Protein AF-A0A6V7W612-F1 (afdb_monomer_lite)

Sequence (135 aa):
MQYFSIIIVINPINQIAEKKFFVPQEFGPFRIIVRGIVLFLVVLVAESIPTFGPLLDLSGGSTQTSTALIYPCICYLFLNASEQKFKLKETNKNIKIKFNENKVTFYSEYNEYATLKELILLNYKLNNFLFFLVS

Secondary structure (DSSP, 8-state):
-HHHHHHHHHHHHHHHHHHHTT--SSS-HHHHHHHHHHHHHHHHHHHH-S--HHHHHHHHHHHHHIIIIIHHHHHHHHHHHHHHHHHHHHTT-------BTTB------STTSHHHHHHHHHHHHHHHHHHHH--

pLDDT: mean 70.45, std 18.55, range [31.02, 91.38]

Radius of gyration: 23.83 Å; chains: 1; bounding box: 50×43×55 Å

Foldseek 3Di:
DVVVVVCVVCVVVLVVQCVVVVHPPDPDVVSVVSSVVVVVVVVVVVVVDVDCVVVCCVVVVVVCCCVVPVVVVVVVLVVVVVVVVVVVVVVPDPQDFDDDPPDRDGDDPDPPCVVVVVSVVVVVVVVVVVVVVVD

Structure (mmCIF, N/CA/C/O backbone):
data_AF-A0A6V7W612-F1
#
_entry.id   AF-A0A6V7W612-F1
#
loop_
_atom_site.group_PDB
_atom_site.id
_atom_site.type_symbol
_atom_site.label_atom_id
_atom_site.label_alt_id
_atom_site.label_comp_id
_atom_site.label_asym_id
_atom_site.label_entity_id
_atom_site.label_seq_id
_atom_site.pdbx_PDB_ins_code
_atom_site.Cartn_x
_atom_site.Cartn_y
_atom_site.Cartn_z
_atom_site.occupancy
_atom_site.B_iso_or_equiv
_atom_site.auth_seq_id
_atom_site.auth_comp_id
_atom_site.auth_asym_id
_atom_site.auth_atom_id
_atom_site.pdbx_PDB_model_num
ATOM 1 N N . MET A 1 1 ? 19.283 -14.742 -10.905 1.00 65.38 1 MET A N 1
ATOM 2 C CA . MET A 1 1 ? 18.483 -14.544 -9.672 1.00 65.38 1 MET A CA 1
ATOM 3 C C . MET A 1 1 ? 17.438 -13.428 -9.789 1.00 65.38 1 MET A C 1
ATOM 5 O O . MET A 1 1 ? 16.351 -13.613 -9.267 1.00 65.38 1 MET A O 1
ATOM 9 N N . GLN A 1 2 ? 17.696 -12.317 -10.498 1.00 76.06 2 GLN A N 1
ATOM 10 C CA . GLN A 1 2 ? 16.753 -11.180 -10.589 1.00 76.06 2 GLN A CA 1
ATOM 11 C C . GLN A 1 2 ? 15.393 -11.507 -11.238 1.00 76.06 2 GLN A C 1
ATOM 13 O O . GLN A 1 2 ? 14.366 -11.022 -10.771 1.00 76.06 2 GLN A O 1
ATOM 18 N N . TYR A 1 3 ? 15.353 -12.376 -12.254 1.00 81.06 3 TYR A N 1
ATOM 19 C CA . TYR A 1 3 ? 14.098 -12.740 -12.931 1.00 81.06 3 TYR A CA 1
ATOM 20 C C . TYR A 1 3 ? 13.083 -13.446 -12.019 1.00 81.06 3 TYR A C 1
ATOM 22 O O . TYR A 1 3 ? 11.879 -13.271 -12.182 1.00 81.06 3 TYR A O 1
ATOM 30 N N . PHE A 1 4 ? 13.554 -14.206 -11.026 1.00 84.38 4 PHE A N 1
ATOM 31 C CA . PHE A 1 4 ? 12.681 -14.934 -10.105 1.00 84.38 4 PHE A CA 1
ATOM 32 C C . PHE A 1 4 ? 11.898 -13.987 -9.183 1.00 84.38 4 PHE A C 1
ATOM 34 O O . PHE A 1 4 ? 10.700 -14.172 -8.977 1.00 84.38 4 PHE A O 1
ATOM 41 N N . SER A 1 5 ? 12.541 -12.918 -8.705 1.00 87.19 5 SER A N 1
ATOM 42 C CA . SER A 1 5 ? 11.892 -11.900 -7.873 1.00 87.19 5 SER A CA 1
ATOM 43 C C . SER A 1 5 ? 10.763 -11.183 -8.616 1.00 87.19 5 SER A C 1
ATOM 45 O O . SER A 1 5 ? 9.705 -10.943 -8.041 1.00 87.19 5 SER A O 1
ATOM 47 N N . ILE A 1 6 ? 10.950 -10.906 -9.911 1.00 85.69 6 ILE A N 1
ATOM 48 C CA . ILE A 1 6 ? 9.926 -10.269 -10.754 1.00 85.69 6 ILE A CA 1
ATOM 49 C C . ILE A 1 6 ? 8.690 -11.172 -10.862 1.00 85.69 6 ILE A C 1
ATOM 51 O O . ILE A 1 6 ? 7.565 -10.695 -10.722 1.00 85.69 6 ILE A O 1
ATOM 55 N N . ILE A 1 7 ? 8.886 -12.484 -11.033 1.00 86.38 7 ILE A N 1
ATOM 56 C CA . ILE A 1 7 ? 7.787 -13.459 -11.113 1.00 86.38 7 ILE A CA 1
ATOM 57 C C . ILE A 1 7 ? 6.996 -13.509 -9.796 1.00 86.38 7 ILE A C 1
ATOM 59 O O . ILE A 1 7 ? 5.764 -13.555 -9.820 1.00 86.38 7 ILE A O 1
ATOM 63 N N . ILE A 1 8 ? 7.678 -13.459 -8.647 1.00 89.69 8 ILE A N 1
ATOM 64 C CA . ILE A 1 8 ? 7.020 -13.452 -7.331 1.00 89.69 8 ILE A CA 1
ATOM 65 C C . ILE A 1 8 ? 6.179 -12.190 -7.142 1.00 89.69 8 ILE A C 1
ATOM 67 O O . ILE A 1 8 ? 5.031 -12.287 -6.714 1.00 89.69 8 ILE A O 1
ATOM 71 N N . VAL A 1 9 ? 6.724 -11.020 -7.480 1.00 87.62 9 VAL A N 1
ATOM 72 C CA . VAL A 1 9 ? 6.037 -9.732 -7.296 1.00 87.62 9 VAL A CA 1
ATOM 73 C C . VAL A 1 9 ? 4.851 -9.584 -8.252 1.00 87.62 9 VAL A C 1
ATOM 75 O O . VAL A 1 9 ? 3.813 -9.048 -7.869 1.00 87.62 9 VAL A O 1
ATOM 78 N N . ILE A 1 10 ? 4.956 -10.093 -9.483 1.00 87.31 10 ILE A N 1
ATOM 79 C CA . ILE A 1 10 ? 3.906 -9.917 -10.495 1.00 87.31 10 ILE A CA 1
ATOM 80 C C . ILE A 1 10 ? 2.754 -10.916 -10.362 1.00 87.31 10 ILE A C 1
ATOM 82 O O . ILE A 1 10 ? 1.641 -10.652 -10.815 1.00 87.31 10 ILE A O 1
ATOM 86 N N . ASN A 1 11 ? 2.980 -12.067 -9.726 1.00 88.56 11 ASN A N 1
ATOM 87 C CA . ASN A 1 11 ? 1.943 -13.074 -9.526 1.00 88.56 11 ASN A CA 1
ATOM 88 C C . ASN A 1 11 ? 0.705 -12.556 -8.757 1.00 88.56 11 ASN A C 1
ATOM 90 O O . ASN A 1 11 ? -0.400 -12.762 -9.263 1.00 88.56 11 ASN A O 1
ATOM 94 N N . PRO A 1 12 ? 0.818 -11.865 -7.602 1.00 89.06 12 PRO A N 1
ATOM 95 C CA . PRO A 1 12 ? -0.351 -11.295 -6.930 1.00 89.06 12 PRO A CA 1
ATOM 96 C C . PRO A 1 12 ? -1.046 -10.219 -7.775 1.00 89.06 12 PRO A C 1
ATOM 98 O O . PRO A 1 12 ? -2.272 -10.174 -7.797 1.00 89.06 12 PRO A O 1
ATOM 101 N N . ILE A 1 13 ? -0.297 -9.411 -8.537 1.00 87.19 13 ILE A N 1
ATOM 102 C CA . ILE A 1 13 ? -0.863 -8.404 -9.453 1.00 87.19 13 ILE A CA 1
ATOM 103 C C . ILE A 1 13 ? -1.734 -9.087 -10.515 1.00 87.19 13 ILE A C 1
ATOM 105 O O . ILE A 1 13 ? -2.884 -8.702 -10.730 1.00 87.19 13 ILE A O 1
ATOM 109 N N . ASN A 1 14 ? -1.225 -10.165 -11.112 1.00 88.75 14 ASN A N 1
ATOM 110 C CA . ASN A 1 14 ? -1.972 -10.971 -12.072 1.00 88.75 14 ASN A CA 1
ATOM 111 C C . ASN A 1 14 ? -3.209 -11.623 -11.443 1.00 88.75 14 ASN A C 1
ATOM 113 O O . ASN A 1 14 ? -4.254 -11.673 -12.079 1.00 88.75 14 ASN A O 1
ATOM 117 N N . GLN A 1 15 ? -3.138 -12.074 -10.189 1.00 87.06 15 GLN A N 1
ATOM 118 C CA . GLN A 1 15 ? -4.300 -12.628 -9.485 1.00 87.06 15 GLN A CA 1
ATOM 119 C C . GLN A 1 15 ? -5.371 -11.568 -9.189 1.00 87.06 15 GLN A C 1
ATOM 121 O O . GLN A 1 15 ? -6.561 -11.870 -9.253 1.00 87.06 15 GLN A O 1
ATOM 126 N N . ILE A 1 16 ? -4.978 -10.329 -8.881 1.00 86.44 16 ILE A N 1
ATOM 127 C CA . ILE A 1 16 ? -5.913 -9.209 -8.698 1.00 86.44 16 ILE A CA 1
ATOM 128 C C . ILE A 1 16 ? -6.587 -8.863 -10.031 1.00 86.44 16 ILE A C 1
ATOM 130 O O . ILE A 1 16 ? -7.804 -8.681 -10.069 1.00 86.44 16 ILE A O 1
ATOM 134 N N . ALA A 1 17 ? -5.824 -8.831 -11.127 1.00 86.19 17 ALA A N 1
ATOM 135 C CA . ALA A 1 17 ? -6.369 -8.636 -12.466 1.00 86.19 17 ALA A CA 1
ATOM 136 C C . ALA A 1 17 ? -7.339 -9.769 -12.854 1.00 86.19 17 ALA A C 1
ATOM 138 O O . ALA A 1 17 ? -8.469 -9.491 -13.243 1.00 86.19 17 ALA A O 1
ATOM 139 N N . GLU A 1 18 ? -6.954 -11.035 -12.663 1.00 84.94 18 GLU A N 1
ATOM 140 C CA . GLU A 1 18 ? -7.806 -12.213 -12.901 1.00 84.94 18 GLU A CA 1
ATOM 141 C C . GLU A 1 18 ? -9.125 -12.124 -12.111 1.00 84.94 18 GLU A C 1
ATOM 143 O O . GLU A 1 18 ? -10.196 -12.341 -12.673 1.00 84.94 18 GLU A O 1
ATOM 148 N N . LYS A 1 19 ? -9.080 -11.716 -10.835 1.00 84.38 19 LYS A N 1
ATOM 149 C CA . LYS A 1 19 ? -10.289 -11.502 -10.022 1.00 84.38 19 LYS A CA 1
ATOM 150 C C . LYS A 1 19 ? -11.159 -10.361 -10.547 1.00 84.38 19 LYS A C 1
ATOM 152 O O . LYS A 1 19 ? -12.377 -10.504 -10.586 1.00 84.38 19 LYS A O 1
ATOM 157 N N . LYS A 1 20 ? -10.559 -9.243 -10.968 1.00 82.88 20 LYS A N 1
ATOM 158 C CA . LYS A 1 20 ? -11.291 -8.087 -11.515 1.00 82.88 20 LYS A CA 1
ATOM 159 C C . LYS A 1 20 ? -12.001 -8.418 -12.831 1.00 82.88 20 LYS A C 1
ATOM 161 O O . LYS A 1 20 ? -13.075 -7.887 -13.090 1.00 82.88 20 LYS A O 1
ATOM 166 N N . PHE A 1 21 ? -11.424 -9.314 -13.627 1.00 79.12 21 PHE A N 1
ATOM 167 C CA . PHE A 1 21 ? -12.013 -9.822 -14.867 1.00 79.12 21 PHE A CA 1
ATOM 168 C C . PHE A 1 21 ? -12.841 -11.109 -14.671 1.00 79.12 21 PHE A C 1
ATOM 170 O O . PHE A 1 21 ? -13.201 -11.741 -15.661 1.00 79.12 21 PHE A O 1
ATOM 177 N N . PHE A 1 22 ? -13.157 -11.490 -13.422 1.00 76.81 22 PHE A N 1
ATOM 178 C CA . PHE A 1 22 ? -13.944 -12.683 -13.065 1.00 76.81 22 PHE A CA 1
ATOM 179 C C . PHE A 1 22 ? -13.454 -13.976 -13.736 1.00 76.81 22 PHE A C 1
ATOM 181 O O . PHE A 1 22 ? -14.238 -14.832 -14.143 1.00 76.81 22 PHE A O 1
ATOM 188 N N . VAL A 1 23 ? -12.136 -14.126 -13.858 1.00 75.50 23 VAL A N 1
ATOM 189 C CA . VAL A 1 23 ? -11.533 -15.296 -14.495 1.00 75.50 23 VAL A CA 1
ATOM 190 C C . VAL A 1 23 ? -11.594 -16.489 -13.546 1.00 75.50 23 VAL A C 1
ATOM 192 O O . VAL A 1 23 ? -11.101 -16.379 -12.418 1.00 75.50 23 VAL A O 1
ATOM 195 N N . PRO A 1 24 ? -12.150 -17.637 -13.971 1.00 70.19 24 PRO A N 1
ATOM 196 C CA . PRO A 1 24 ? -12.106 -18.852 -13.169 1.00 70.19 24 PRO A CA 1
ATOM 197 C C . PRO A 1 24 ? -10.648 -19.254 -12.912 1.00 70.19 24 PRO A C 1
ATOM 199 O O . PRO A 1 24 ? -9.821 -19.239 -13.821 1.00 70.19 24 PRO A O 1
ATOM 202 N N . GLN A 1 25 ? -10.322 -19.627 -11.668 1.00 65.50 25 GLN A N 1
ATOM 203 C CA . GLN A 1 25 ? -8.956 -20.008 -11.262 1.00 65.50 25 GLN A CA 1
ATOM 204 C C . GLN A 1 25 ? -8.483 -21.358 -11.830 1.00 65.50 25 GLN A C 1
ATOM 206 O O . GLN A 1 25 ? -7.406 -21.841 -11.477 1.00 65.50 25 GLN A O 1
ATOM 211 N N . GLU A 1 26 ? -9.268 -21.964 -12.713 1.00 72.81 26 GLU A N 1
ATOM 212 C CA . GLU A 1 26 ? -8.897 -23.170 -13.436 1.00 72.81 26 GLU A CA 1
ATOM 213 C C . GLU A 1 26 ? -7.825 -22.865 -14.494 1.00 72.81 26 GLU A C 1
ATOM 215 O O . GLU A 1 26 ? -7.679 -21.736 -14.975 1.00 72.81 26 GLU A O 1
ATOM 220 N N . PHE A 1 27 ? -7.031 -23.876 -14.854 1.00 62.56 27 PHE A N 1
ATOM 221 C CA . PHE A 1 27 ? -5.999 -23.752 -15.884 1.00 62.56 27 PHE A CA 1
ATOM 222 C C . PHE A 1 27 ? -6.643 -23.630 -17.273 1.00 62.56 27 PHE A C 1
ATOM 224 O O . PHE A 1 27 ? -6.726 -24.595 -18.024 1.00 62.56 27 PHE A O 1
ATOM 231 N N . GLY A 1 28 ? -7.110 -22.426 -17.607 1.00 74.44 28 GLY A N 1
ATOM 232 C CA . GLY A 1 28 ? -7.679 -22.088 -18.906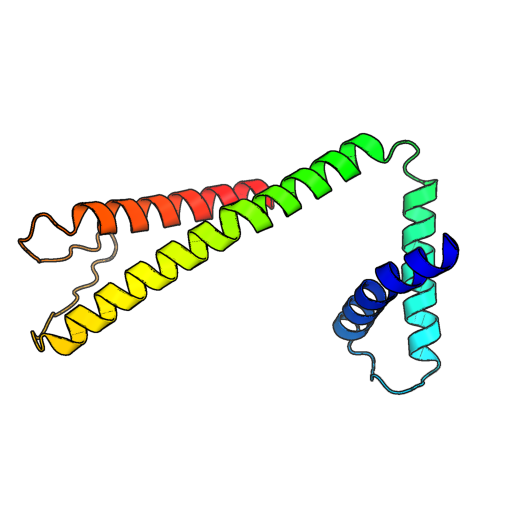 1.00 74.44 28 GLY A CA 1
ATOM 233 C C . GLY A 1 28 ? -6.763 -21.189 -19.748 1.00 74.44 28 GLY A C 1
ATOM 234 O O . GLY A 1 28 ? -5.978 -20.407 -19.198 1.00 74.44 28 GLY A O 1
ATOM 235 N N . PRO A 1 29 ? -6.899 -21.210 -21.088 1.00 77.00 29 PRO A N 1
ATOM 236 C CA . PRO A 1 29 ? -6.168 -20.310 -21.989 1.00 77.00 29 PRO A CA 1
ATOM 237 C C . PRO A 1 29 ? -6.469 -18.828 -21.710 1.00 77.00 29 PRO A C 1
ATOM 239 O O . PRO A 1 29 ? -5.624 -17.964 -21.938 1.00 77.00 29 PRO A O 1
ATOM 242 N N . PHE A 1 30 ? -7.633 -18.528 -21.124 1.00 79.81 30 PHE A N 1
ATOM 243 C CA . PHE A 1 30 ? -8.019 -17.180 -20.707 1.00 79.81 30 PHE A CA 1
ATOM 244 C C . PHE A 1 30 ? -7.037 -16.563 -19.699 1.00 79.81 30 PHE A C 1
ATOM 246 O O . PHE A 1 30 ? -6.747 -15.370 -19.753 1.00 79.81 30 PHE A O 1
ATOM 253 N N . ARG A 1 31 ? -6.447 -17.380 -18.819 1.00 82.19 31 ARG A N 1
ATOM 254 C CA . ARG A 1 31 ? -5.453 -16.926 -17.839 1.00 82.19 31 ARG A CA 1
ATOM 255 C C . ARG A 1 31 ? -4.161 -16.458 -18.506 1.00 82.19 31 ARG A C 1
ATOM 257 O O . ARG A 1 31 ? -3.566 -15.473 -18.075 1.00 82.19 31 ARG A O 1
ATOM 264 N N . ILE A 1 32 ? -3.742 -17.151 -19.566 1.00 85.00 32 ILE A N 1
ATOM 265 C CA . ILE A 1 32 ? -2.561 -16.784 -20.357 1.00 85.00 32 ILE A CA 1
ATOM 266 C C . ILE A 1 32 ? -2.817 -15.452 -21.068 1.00 85.00 32 ILE A C 1
ATOM 268 O O . ILE A 1 32 ? -1.960 -14.574 -21.031 1.00 85.00 32 ILE A O 1
ATOM 272 N N . ILE A 1 33 ? -4.015 -15.271 -21.631 1.00 86.69 33 ILE A N 1
ATOM 273 C CA . ILE A 1 33 ? -4.414 -14.032 -22.311 1.00 86.69 33 ILE A CA 1
ATOM 274 C C . ILE A 1 33 ? -4.419 -12.849 -21.336 1.00 86.69 33 ILE A C 1
ATOM 276 O O . ILE A 1 33 ? -3.786 -11.835 -21.614 1.00 86.69 33 ILE A O 1
ATOM 280 N N . VAL A 1 34 ? -5.059 -12.976 -20.168 1.00 86.88 34 VAL A N 1
ATOM 281 C CA . VAL A 1 34 ? -5.115 -11.885 -19.178 1.00 86.88 34 VAL A CA 1
ATOM 282 C C . VAL A 1 34 ? -3.723 -11.511 -18.677 1.00 86.88 34 VAL A C 1
ATOM 284 O O . VAL A 1 34 ? -3.386 -10.331 -18.639 1.00 86.88 34 VAL A O 1
ATOM 287 N N . ARG A 1 35 ? -2.877 -12.495 -18.361 1.00 88.38 35 ARG A N 1
ATOM 288 C CA . ARG A 1 35 ? -1.487 -12.239 -17.950 1.00 88.38 35 ARG A CA 1
ATOM 289 C C . ARG A 1 35 ? -0.666 -11.591 -19.061 1.00 88.38 35 ARG A C 1
ATOM 291 O O . ARG A 1 35 ? 0.120 -10.690 -18.781 1.00 88.38 35 ARG A O 1
ATOM 298 N N . GLY A 1 36 ? -0.869 -12.022 -20.305 1.00 91.38 36 GLY A N 1
ATOM 299 C CA . GLY A 1 36 ? -0.250 -11.421 -21.482 1.00 91.38 36 GLY A CA 1
ATOM 300 C C . GLY A 1 36 ? -0.648 -9.957 -21.656 1.00 91.38 36 GLY A C 1
ATOM 301 O O . GLY A 1 36 ? 0.224 -9.115 -21.830 1.00 91.38 36 GLY A O 1
ATOM 302 N N . ILE A 1 37 ? -1.936 -9.633 -21.521 1.00 90.38 37 ILE A N 1
ATOM 303 C CA . ILE A 1 37 ? -2.444 -8.256 -21.610 1.00 90.38 37 ILE A CA 1
ATOM 304 C C . ILE A 1 37 ? -1.884 -7.387 -20.479 1.00 90.38 37 ILE A C 1
ATOM 306 O O . ILE A 1 37 ? -1.442 -6.271 -20.736 1.00 90.38 37 ILE A O 1
ATOM 310 N N . VAL A 1 38 ? -1.862 -7.885 -19.238 1.00 89.69 38 VAL A N 1
ATOM 311 C CA . VAL A 1 38 ? -1.306 -7.141 -18.094 1.00 89.69 38 VAL A CA 1
ATOM 312 C C . VAL A 1 38 ? 0.175 -6.837 -18.317 1.00 89.69 38 VAL A C 1
ATOM 314 O O . VAL A 1 38 ? 0.592 -5.694 -18.151 1.00 89.69 38 VAL A O 1
ATOM 317 N N . LEU A 1 39 ? 0.963 -7.825 -18.747 1.00 90.31 39 LEU A N 1
ATOM 318 C CA . LEU A 1 39 ? 2.376 -7.621 -19.071 1.00 90.31 39 LEU A CA 1
ATOM 319 C C . LEU A 1 39 ? 2.563 -6.649 -20.235 1.00 90.31 39 LEU A C 1
ATOM 321 O O . LEU A 1 39 ? 3.418 -5.772 -20.159 1.00 90.31 39 LEU A O 1
ATOM 325 N N . PHE A 1 40 ? 1.749 -6.769 -21.282 1.00 90.81 40 PHE A N 1
ATOM 326 C CA . PHE A 1 40 ? 1.793 -5.873 -22.431 1.00 90.81 40 PHE A CA 1
ATOM 327 C C . PHE A 1 40 ? 1.528 -4.419 -22.025 1.00 90.81 40 PHE A C 1
ATOM 329 O O . PHE A 1 40 ? 2.290 -3.533 -22.392 1.00 90.81 40 PHE A O 1
ATOM 336 N N . LEU A 1 41 ? 0.514 -4.174 -21.191 1.00 88.62 41 LEU A N 1
ATOM 337 C CA . LEU A 1 41 ? 0.228 -2.842 -20.654 1.00 88.62 41 LEU A CA 1
ATOM 338 C C . LEU A 1 41 ? 1.378 -2.302 -19.798 1.00 88.62 41 LEU A C 1
ATOM 340 O O . LEU A 1 41 ? 1.732 -1.135 -19.927 1.00 88.62 41 LEU A O 1
ATOM 344 N N . VAL A 1 42 ? 1.983 -3.139 -18.951 1.00 87.19 42 VAL A N 1
ATOM 345 C CA . VAL A 1 42 ? 3.144 -2.742 -18.138 1.00 87.19 42 VAL A CA 1
ATOM 346 C C . VAL A 1 42 ? 4.320 -2.337 -19.025 1.00 87.19 42 VAL A C 1
ATOM 348 O O . VAL A 1 42 ? 4.954 -1.322 -18.753 1.00 87.19 42 VAL A O 1
ATOM 351 N N . VAL A 1 43 ? 4.590 -3.087 -20.097 1.00 89.62 43 VAL A N 1
ATOM 352 C CA . VAL A 1 43 ? 5.655 -2.765 -21.057 1.00 89.62 43 VAL A CA 1
ATOM 353 C C . VAL A 1 43 ? 5.344 -1.478 -21.820 1.00 89.62 43 VAL A C 1
ATOM 355 O O . VAL A 1 43 ? 6.222 -0.633 -21.937 1.00 89.62 43 VAL A O 1
ATOM 358 N N . LEU A 1 44 ? 4.099 -1.272 -22.263 1.00 89.31 44 LEU A N 1
ATOM 359 C CA . LEU A 1 44 ? 3.698 -0.024 -22.922 1.00 89.31 44 LEU A CA 1
ATOM 360 C C . LEU A 1 44 ? 3.886 1.189 -22.015 1.00 89.31 44 LEU A C 1
ATOM 362 O O . LEU A 1 44 ? 4.382 2.223 -22.458 1.00 89.31 44 LEU A O 1
ATOM 366 N N . VAL A 1 45 ? 3.507 1.070 -20.741 1.00 86.62 45 VAL A N 1
ATOM 367 C CA . VAL A 1 45 ? 3.741 2.126 -19.754 1.00 86.62 45 VAL A CA 1
ATOM 368 C C . VAL A 1 45 ? 5.242 2.352 -19.595 1.00 86.62 45 VAL A C 1
ATOM 370 O O . VAL A 1 45 ? 5.673 3.499 -19.698 1.00 86.62 45 VAL A O 1
ATOM 373 N N . ALA A 1 46 ? 6.022 1.275 -19.425 1.00 85.94 46 ALA A N 1
ATOM 374 C CA . ALA A 1 46 ? 7.482 1.297 -19.298 1.00 85.94 46 ALA A CA 1
ATOM 375 C C . ALA A 1 46 ? 8.189 1.996 -20.470 1.00 85.94 46 ALA A C 1
ATOM 377 O O . ALA A 1 46 ? 9.162 2.711 -20.258 1.00 85.94 46 ALA A O 1
ATOM 378 N N . GLU A 1 47 ? 7.695 1.806 -21.691 1.00 87.50 47 GLU A N 1
ATOM 379 C CA . GLU A 1 47 ? 8.242 2.430 -22.896 1.00 87.50 47 GLU A CA 1
ATOM 380 C C . GLU A 1 47 ? 7.776 3.886 -23.064 1.00 87.50 47 GLU A C 1
ATOM 382 O O . GLU A 1 47 ? 8.542 4.736 -23.511 1.00 87.50 47 GLU A O 1
ATOM 387 N N . SER A 1 48 ? 6.541 4.200 -22.659 1.00 86.25 48 SER A N 1
ATOM 388 C CA . SER A 1 48 ? 5.946 5.534 -22.834 1.00 86.25 48 SER A CA 1
ATOM 389 C C . SER A 1 48 ? 6.488 6.585 -21.862 1.00 86.25 48 SER A C 1
ATOM 391 O O . SER A 1 48 ? 6.469 7.776 -22.175 1.00 86.25 48 SER A O 1
ATOM 393 N N . ILE A 1 49 ? 6.935 6.181 -20.668 1.00 83.19 49 ILE A N 1
ATOM 394 C CA . ILE A 1 49 ? 7.386 7.103 -19.618 1.00 83.19 49 ILE A CA 1
ATOM 395 C C . ILE A 1 49 ? 8.897 6.916 -19.407 1.00 83.19 49 ILE A C 1
ATOM 397 O O . ILE A 1 49 ? 9.314 5.991 -18.719 1.00 83.19 49 ILE A O 1
ATOM 401 N N . PRO A 1 50 ? 9.749 7.803 -19.950 1.00 72.19 50 PRO A N 1
ATOM 402 C CA . PRO A 1 50 ? 11.203 7.639 -19.885 1.00 72.19 50 PRO A CA 1
ATOM 403 C C . PRO A 1 50 ? 11.790 7.827 -18.473 1.00 72.19 50 PRO A C 1
ATOM 405 O O . PRO A 1 50 ? 12.922 7.415 -18.223 1.00 72.19 50 PRO A O 1
ATOM 408 N N . THR A 1 51 ? 11.053 8.435 -17.534 1.00 78.75 51 THR A N 1
ATOM 409 C CA . THR A 1 51 ? 11.516 8.703 -16.161 1.00 78.75 51 THR A CA 1
ATOM 410 C C . THR A 1 51 ? 10.475 8.317 -15.105 1.00 78.75 51 THR A C 1
ATOM 412 O O . THR A 1 51 ? 9.613 9.100 -14.716 1.00 78.75 51 THR A O 1
ATOM 415 N N . PHE A 1 52 ? 10.594 7.099 -14.571 1.00 76.75 52 PHE A N 1
ATOM 416 C CA . PHE A 1 52 ? 9.701 6.587 -13.520 1.00 76.75 52 PHE A CA 1
ATOM 417 C C . PHE A 1 52 ? 10.001 7.077 -12.106 1.00 76.75 52 PHE A C 1
ATOM 419 O O . PHE A 1 52 ? 9.152 6.907 -11.236 1.00 76.75 52 PHE A O 1
ATOM 426 N N . GLY A 1 53 ? 11.176 7.668 -11.866 1.00 81.56 53 GLY A N 1
ATOM 427 C CA . GLY A 1 53 ? 11.646 8.021 -10.519 1.00 81.56 53 GLY A CA 1
ATOM 428 C C . GLY A 1 53 ? 10.621 8.828 -9.714 1.00 81.56 53 GLY A C 1
ATOM 429 O O . GLY A 1 53 ? 10.097 8.308 -8.734 1.00 81.56 53 GLY A O 1
ATOM 430 N N . PRO A 1 54 ? 10.218 10.030 -10.168 1.00 83.81 54 PRO A N 1
ATOM 431 C CA . PRO A 1 54 ? 9.295 10.872 -9.404 1.00 83.81 54 PRO A CA 1
ATOM 432 C C . PRO A 1 54 ? 7.914 10.241 -9.161 1.00 83.81 54 PRO A C 1
ATOM 434 O O . PRO A 1 54 ? 7.316 10.444 -8.108 1.00 83.81 54 PRO A O 1
ATOM 437 N N . LEU A 1 55 ? 7.398 9.459 -10.117 1.00 81.94 55 LEU A N 1
ATOM 438 C CA . LEU A 1 55 ? 6.099 8.784 -9.993 1.00 81.94 55 LEU A CA 1
ATOM 439 C C . LEU A 1 55 ? 6.161 7.604 -9.016 1.00 81.94 55 LEU A C 1
ATOM 441 O O . LEU A 1 55 ? 5.235 7.387 -8.228 1.00 81.94 55 LEU A O 1
ATOM 445 N N . LEU A 1 56 ? 7.250 6.837 -9.059 1.00 85.25 56 LEU A N 1
ATOM 446 C CA . LEU A 1 56 ? 7.476 5.716 -8.157 1.00 85.25 56 LEU A CA 1
ATOM 447 C C . LEU A 1 56 ? 7.740 6.203 -6.729 1.00 85.25 56 LEU A C 1
ATOM 449 O O . LEU A 1 56 ? 7.196 5.633 -5.789 1.00 85.25 56 LEU A O 1
ATOM 453 N N . ASP A 1 57 ? 8.488 7.293 -6.573 1.00 87.44 57 ASP A N 1
ATOM 454 C CA . ASP A 1 57 ? 8.767 7.898 -5.270 1.00 87.44 57 ASP A CA 1
ATOM 455 C C . ASP A 1 57 ? 7.496 8.481 -4.642 1.00 87.44 57 ASP A C 1
ATOM 457 O O . ASP A 1 57 ? 7.240 8.292 -3.452 1.00 87.44 57 ASP A O 1
ATOM 461 N N . LEU A 1 58 ? 6.644 9.126 -5.447 1.00 87.81 58 LEU A N 1
ATOM 462 C CA . LEU A 1 58 ? 5.368 9.659 -4.977 1.00 87.81 58 LEU A CA 1
ATOM 463 C C . LEU A 1 58 ? 4.388 8.546 -4.583 1.00 87.81 58 LEU A C 1
ATOM 465 O O . LEU A 1 58 ? 3.784 8.608 -3.513 1.00 87.81 58 LEU A O 1
ATOM 469 N N . SER A 1 59 ? 4.221 7.528 -5.432 1.00 85.88 59 SER A N 1
ATOM 470 C CA . SER A 1 59 ? 3.295 6.414 -5.174 1.00 85.88 59 SER A CA 1
ATOM 471 C C . SER A 1 59 ? 3.777 5.497 -4.047 1.00 85.88 59 SER A C 1
ATOM 473 O O . SER A 1 59 ? 2.984 5.087 -3.196 1.00 85.88 59 SER A O 1
ATOM 475 N N . GLY A 1 60 ? 5.080 5.218 -3.998 1.00 84.69 60 GLY A N 1
ATOM 476 C CA . GLY A 1 60 ? 5.723 4.470 -2.925 1.00 84.69 60 GLY A CA 1
ATOM 477 C C . GLY A 1 60 ? 5.626 5.213 -1.598 1.00 84.69 60 GLY A C 1
ATOM 478 O O . GLY A 1 60 ? 5.132 4.651 -0.622 1.00 84.69 60 GLY A O 1
ATOM 479 N N . GLY A 1 61 ? 5.995 6.496 -1.572 1.00 86.75 61 GLY A N 1
ATOM 480 C CA . GLY A 1 61 ? 5.929 7.332 -0.375 1.00 86.75 61 GLY A CA 1
ATOM 481 C C . GLY A 1 61 ? 4.507 7.505 0.165 1.00 86.75 61 GLY A C 1
ATOM 482 O O . GLY A 1 61 ? 4.288 7.369 1.372 1.00 86.75 61 GLY A O 1
ATOM 483 N N . SER A 1 62 ? 3.517 7.739 -0.702 1.00 87.50 62 SER A N 1
ATOM 484 C CA . SER A 1 62 ? 2.118 7.914 -0.284 1.00 87.50 62 SER A CA 1
ATOM 485 C C . SER A 1 62 ? 1.496 6.614 0.232 1.00 87.50 62 SER A C 1
ATOM 487 O O . SER A 1 62 ? 0.852 6.616 1.286 1.00 87.50 62 SER A O 1
ATOM 489 N N . THR A 1 63 ? 1.745 5.487 -0.441 1.00 87.38 63 THR A N 1
ATOM 490 C CA . THR A 1 63 ? 1.236 4.169 -0.026 1.00 87.38 63 THR A CA 1
ATOM 491 C C . THR A 1 63 ? 1.903 3.705 1.264 1.00 87.38 63 THR A C 1
ATOM 493 O O . THR A 1 63 ? 1.231 3.194 2.166 1.00 87.38 63 THR A O 1
ATOM 496 N N . GLN A 1 64 ? 3.213 3.924 1.394 1.00 89.94 64 GLN A N 1
ATOM 497 C CA . GLN A 1 64 ? 3.969 3.571 2.591 1.00 89.94 64 GLN A CA 1
ATOM 498 C C . GLN A 1 64 ? 3.525 4.408 3.790 1.00 89.94 64 GLN A C 1
ATOM 500 O O . GLN A 1 64 ? 3.259 3.848 4.849 1.00 89.94 64 GLN A O 1
ATOM 505 N N . THR A 1 65 ? 3.353 5.721 3.621 1.00 88.25 65 THR A N 1
ATOM 506 C CA . THR A 1 65 ? 2.848 6.605 4.684 1.00 88.25 65 THR A CA 1
ATOM 507 C C . THR A 1 65 ? 1.418 6.232 5.080 1.00 88.25 65 THR A C 1
ATOM 509 O O . THR A 1 65 ? 1.100 6.137 6.265 1.00 88.25 65 THR A O 1
ATOM 512 N N . SER A 1 66 ? 0.555 5.938 4.105 1.00 85.12 66 SER A N 1
ATOM 513 C CA . SER A 1 66 ? -0.826 5.522 4.376 1.00 85.12 66 SER A CA 1
ATOM 514 C C . SER A 1 66 ? -0.892 4.199 5.139 1.00 85.12 66 SER A C 1
ATOM 516 O O . SER A 1 66 ? -1.633 4.066 6.111 1.00 85.12 66 SER A O 1
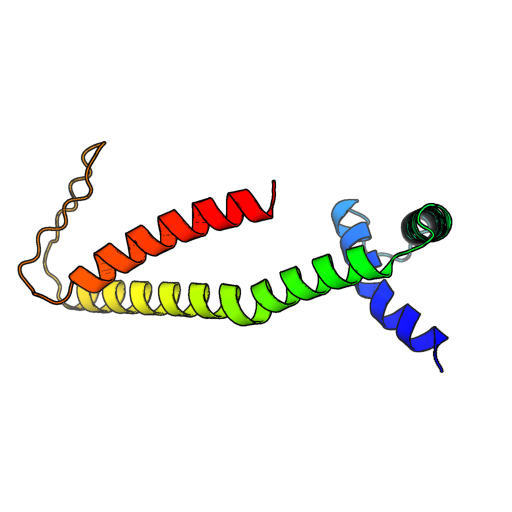ATOM 518 N N . THR A 1 67 ? -0.071 3.225 4.757 1.00 87.88 67 THR A N 1
ATOM 519 C CA . THR A 1 67 ? -0.050 1.911 5.412 1.00 87.88 67 THR A CA 1
ATOM 520 C C . THR A 1 67 ? 0.595 1.977 6.797 1.00 87.88 67 THR A C 1
ATOM 522 O O . THR A 1 67 ? 0.092 1.370 7.738 1.00 87.88 67 THR A O 1
ATOM 525 N N . ALA A 1 68 ? 1.692 2.723 6.944 1.00 89.62 68 ALA A N 1
ATOM 526 C CA . ALA A 1 68 ? 2.472 2.765 8.178 1.00 89.62 68 ALA A CA 1
ATOM 527 C C . ALA A 1 68 ? 1.909 3.721 9.237 1.00 89.62 68 ALA A C 1
ATOM 529 O O . ALA A 1 68 ? 2.145 3.501 10.421 1.00 89.62 68 ALA A O 1
ATOM 530 N N . LEU A 1 69 ? 1.188 4.776 8.838 1.00 85.62 69 LEU A N 1
ATOM 531 C CA . LEU A 1 69 ? 0.666 5.788 9.763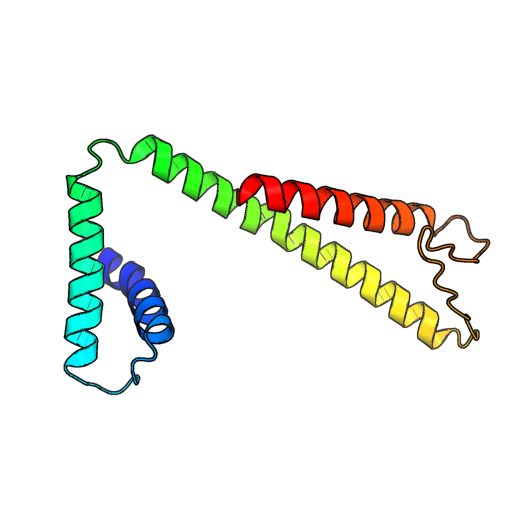 1.00 85.62 69 LEU A CA 1
ATOM 532 C C . LEU A 1 69 ? -0.859 5.855 9.752 1.00 85.62 69 LEU A C 1
ATOM 534 O O . LEU A 1 69 ? -1.483 5.782 10.806 1.00 85.62 69 LEU A O 1
ATOM 538 N N . ILE A 1 70 ? -1.483 5.968 8.579 1.00 84.25 70 ILE A N 1
ATOM 539 C CA . ILE A 1 70 ? -2.935 6.196 8.501 1.00 84.25 70 ILE A CA 1
ATOM 540 C C . ILE A 1 70 ? -3.702 4.952 8.963 1.00 84.25 70 ILE A C 1
ATOM 542 O O . ILE A 1 70 ? -4.604 5.061 9.794 1.00 84.25 70 ILE A O 1
ATOM 546 N N . TYR A 1 71 ? -3.317 3.766 8.488 1.00 81.00 71 TYR A N 1
ATOM 547 C CA . TYR A 1 71 ? -3.974 2.513 8.858 1.00 81.00 71 TYR A CA 1
ATOM 548 C C . TYR A 1 71 ? -3.933 2.210 10.371 1.00 81.00 71 TYR A C 1
ATOM 550 O O . TYR A 1 71 ? -5.006 2.012 10.949 1.00 81.00 71 TYR A O 1
ATOM 558 N N . PRO A 1 72 ? -2.773 2.224 11.065 1.00 85.19 72 PRO A N 1
ATOM 559 C CA . PRO A 1 72 ? -2.750 1.982 12.508 1.00 85.19 72 PRO A CA 1
ATOM 560 C C . PRO A 1 72 ? -3.497 3.058 13.304 1.00 85.19 72 PRO A C 1
ATOM 562 O O . PRO A 1 72 ? -4.165 2.719 14.280 1.00 85.19 72 PRO A O 1
ATOM 565 N N . CYS A 1 73 ? -3.465 4.324 12.871 1.00 84.44 73 CYS A N 1
ATOM 566 C CA . CYS A 1 73 ? -4.254 5.385 13.497 1.00 84.44 73 CYS A CA 1
ATOM 567 C C . CYS A 1 73 ? -5.757 5.097 13.412 1.00 84.44 73 CYS A C 1
ATOM 569 O O . CYS A 1 73 ? -6.448 5.146 14.428 1.00 84.44 73 CYS A O 1
ATOM 571 N N . ILE A 1 74 ? -6.271 4.734 12.233 1.00 79.94 74 ILE A N 1
ATOM 572 C CA . ILE A 1 74 ? -7.693 4.399 12.058 1.00 79.94 74 ILE A CA 1
ATOM 573 C C . ILE A 1 74 ? -8.074 3.188 12.918 1.00 79.94 74 ILE A C 1
ATOM 575 O O . ILE A 1 74 ? -9.101 3.220 13.599 1.00 79.94 74 ILE A O 1
ATOM 579 N N . CYS A 1 75 ? -7.237 2.147 12.944 1.00 86.75 75 CYS A N 1
ATOM 580 C CA . CYS A 1 75 ? -7.458 0.971 13.783 1.00 86.75 75 CYS A CA 1
ATOM 581 C C . CYS A 1 75 ? -7.504 1.328 15.277 1.00 86.75 75 CYS A C 1
ATOM 583 O O . CYS A 1 75 ? -8.406 0.876 15.981 1.00 86.75 75 CYS A O 1
ATOM 585 N N . TYR A 1 76 ? -6.596 2.182 15.760 1.00 85.31 76 TYR A N 1
ATOM 586 C CA . TYR A 1 76 ? -6.588 2.645 17.151 1.00 85.31 76 TYR A CA 1
ATOM 587 C C . TYR A 1 76 ? -7.871 3.406 17.514 1.00 85.31 76 TYR A C 1
ATOM 589 O O . TYR A 1 76 ? -8.490 3.134 18.545 1.00 85.31 76 TYR A O 1
ATOM 597 N N . LEU A 1 77 ? -8.327 4.307 16.638 1.00 80.25 77 LEU A N 1
ATOM 598 C CA . LEU A 1 77 ? -9.577 5.040 16.850 1.00 80.25 77 LEU A CA 1
ATOM 599 C C . LEU A 1 77 ? -10.794 4.117 16.870 1.00 80.25 77 LEU A C 1
ATOM 601 O O . LEU A 1 77 ? -11.673 4.268 17.721 1.00 80.25 77 LEU A O 1
ATOM 605 N N . PHE A 1 78 ? -10.838 3.148 15.956 1.00 82.56 78 PHE A N 1
ATOM 606 C CA . PHE A 1 78 ? -11.921 2.175 15.887 1.00 82.56 78 PHE A CA 1
ATOM 607 C C . PHE A 1 78 ? -11.987 1.301 17.146 1.00 82.56 78 PHE A C 1
ATOM 609 O O . PHE A 1 78 ? -13.078 1.059 17.671 1.00 82.56 78 PHE A O 1
ATOM 616 N N . LEU A 1 79 ? -10.833 0.870 17.662 1.00 84.75 79 LEU A N 1
ATOM 617 C CA . LEU A 1 79 ? -10.744 0.086 18.893 1.00 84.75 79 LEU A CA 1
ATOM 618 C C . LEU A 1 79 ? -11.187 0.899 20.115 1.00 84.75 79 LEU A C 1
ATOM 620 O O . LEU A 1 79 ? -12.042 0.431 20.863 1.00 84.75 79 LEU A O 1
ATOM 624 N N . ASN A 1 80 ? -10.705 2.135 20.270 1.00 80.50 80 ASN A N 1
ATOM 625 C CA . ASN A 1 80 ? -11.089 3.001 21.390 1.00 80.50 80 ASN A CA 1
ATOM 626 C C . ASN A 1 80 ? -12.598 3.324 21.378 1.00 80.50 80 ASN A C 1
ATOM 628 O O . ASN A 1 80 ? -13.285 3.222 22.394 1.00 80.50 80 ASN A O 1
ATOM 632 N N . ALA A 1 81 ? -13.161 3.637 20.207 1.00 75.25 81 ALA A N 1
ATOM 633 C CA . ALA A 1 81 ? -14.602 3.852 20.071 1.00 75.25 81 ALA A CA 1
ATOM 634 C C . ALA A 1 81 ? -15.416 2.584 20.394 1.00 75.25 81 ALA A C 1
ATOM 636 O O . ALA A 1 81 ? -16.506 2.671 20.964 1.00 75.25 81 ALA A O 1
ATOM 637 N N . SER A 1 82 ? -14.900 1.404 20.037 1.00 73.75 82 SER A N 1
ATOM 638 C CA . SER A 1 82 ? -15.543 0.119 20.336 1.00 73.75 82 SER A CA 1
ATOM 639 C C . SER A 1 82 ? -15.501 -0.210 21.830 1.00 73.75 82 SER A C 1
ATOM 641 O O . SER A 1 82 ? -16.507 -0.659 22.378 1.00 73.75 82 SER A O 1
ATOM 643 N N . GLU A 1 83 ? -14.390 0.081 22.509 1.00 80.44 83 GLU A N 1
ATOM 644 C CA . GLU A 1 83 ? -14.247 -0.096 23.958 1.00 80.44 83 GLU A CA 1
ATOM 645 C C . GLU A 1 83 ? -15.243 0.780 24.730 1.00 80.44 83 GLU A C 1
ATOM 647 O O . GLU A 1 83 ? -15.926 0.313 25.643 1.00 80.44 83 GLU A O 1
ATOM 652 N N . GLN A 1 84 ? -15.405 2.039 24.321 1.00 74.75 84 GLN 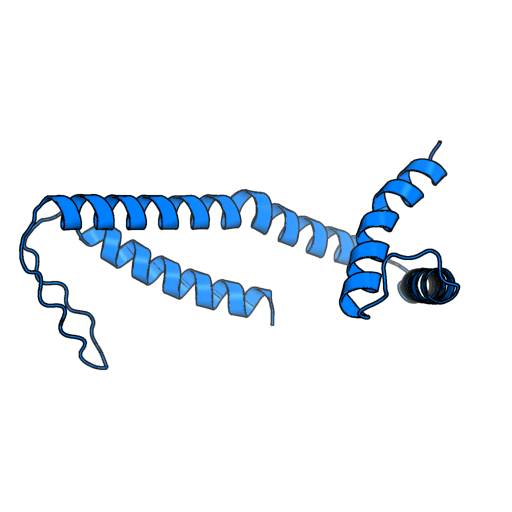A N 1
ATOM 653 C CA . GLN A 1 84 ? -16.351 2.956 24.959 1.00 74.75 84 GLN A CA 1
ATOM 654 C 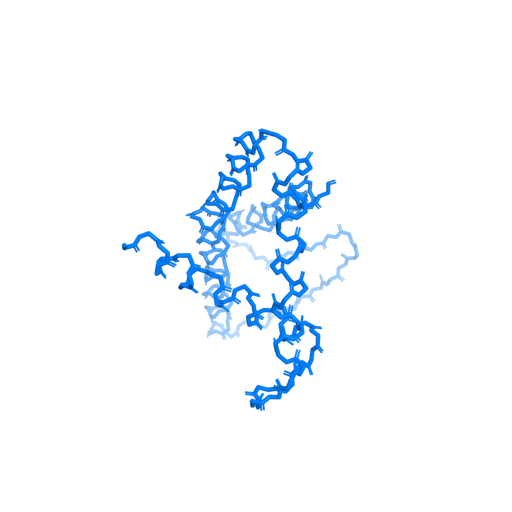C . GLN A 1 84 ? -17.803 2.512 24.754 1.00 74.75 84 GLN A C 1
ATOM 656 O O . GLN A 1 84 ? -18.598 2.535 25.694 1.00 74.75 84 GLN A O 1
ATOM 661 N N . LYS A 1 85 ? -18.150 2.019 23.556 1.00 70.31 85 LYS A N 1
ATOM 662 C CA . LYS A 1 85 ? -19.462 1.399 23.301 1.00 70.31 85 LYS A CA 1
ATOM 663 C C . LYS A 1 85 ? -19.707 0.178 24.190 1.00 70.31 85 LYS A C 1
ATOM 665 O O . LYS A 1 85 ? -20.838 -0.020 24.631 1.00 70.31 85 LYS A O 1
ATOM 670 N N . PHE A 1 86 ? -18.677 -0.625 24.456 1.00 74.25 86 PHE A N 1
ATOM 671 C CA . PHE A 1 86 ? -18.784 -1.795 25.327 1.00 74.25 86 PHE A CA 1
ATOM 672 C C . PHE A 1 86 ? -19.045 -1.390 26.787 1.00 74.25 86 PHE A C 1
ATOM 674 O O . PHE A 1 86 ? -20.025 -1.849 27.373 1.00 74.25 86 PHE A O 1
ATOM 681 N N . LYS A 1 87 ? -18.270 -0.438 27.328 1.00 70.69 87 LYS A N 1
ATOM 682 C CA . LYS A 1 87 ? -18.451 0.107 28.691 1.00 70.69 87 LYS A CA 1
ATOM 683 C C . LYS A 1 87 ? -19.840 0.728 28.900 1.00 70.69 87 LYS A C 1
ATOM 685 O O . LYS A 1 87 ? -20.488 0.510 29.925 1.00 70.69 87 LYS A O 1
ATOM 690 N N . LEU A 1 88 ? -20.344 1.458 27.901 1.00 64.44 88 LEU A N 1
ATOM 691 C CA . LEU A 1 88 ? -21.699 2.025 27.915 1.00 64.44 88 LEU A CA 1
ATOM 692 C C . LEU A 1 88 ? -22.796 0.947 27.930 1.00 64.44 88 LEU A C 1
ATOM 694 O O . LEU A 1 88 ? -23.819 1.129 28.589 1.00 64.44 88 LEU A O 1
ATOM 698 N N . LYS A 1 89 ? -22.588 -0.176 27.230 1.00 66.19 89 LYS A N 1
ATOM 699 C CA . LYS A 1 89 ? -23.536 -1.300 27.188 1.00 66.19 89 LYS A CA 1
ATOM 700 C C . LYS A 1 89 ? -23.601 -2.051 28.522 1.00 66.19 89 LYS A C 1
ATOM 702 O O . LYS A 1 89 ? -24.683 -2.458 28.932 1.00 66.19 89 LYS A O 1
ATOM 707 N N . GLU A 1 90 ? -22.468 -2.196 29.204 1.00 64.69 90 GLU A N 1
ATOM 708 C CA . GLU A 1 90 ? -22.367 -2.861 30.510 1.00 64.69 90 GLU A CA 1
ATOM 709 C C . GLU A 1 90 ? -23.001 -2.028 31.643 1.00 64.69 90 GLU A C 1
ATOM 711 O O . GLU A 1 90 ? -23.570 -2.576 32.583 1.00 64.69 90 GLU A O 1
ATOM 716 N N . THR A 1 91 ? -23.022 -0.696 31.504 1.00 54.22 91 THR A N 1
ATOM 717 C CA . THR A 1 91 ? -23.545 0.235 32.527 1.00 54.22 91 THR A CA 1
ATOM 718 C C . THR A 1 91 ? -25.083 0.388 32.515 1.00 54.22 91 THR A C 1
ATOM 720 O O . THR A 1 91 ? -25.629 1.153 33.304 1.00 54.22 91 THR A O 1
ATOM 723 N N . ASN A 1 92 ? -25.815 -0.323 31.643 1.00 44.75 92 ASN A N 1
ATOM 724 C CA . ASN A 1 92 ? -27.290 -0.441 31.626 1.00 44.75 92 ASN A CA 1
ATOM 725 C C . ASN A 1 92 ? -28.095 0.860 31.904 1.00 44.75 92 ASN A C 1
ATOM 727 O O . ASN A 1 92 ? -29.168 0.839 32.510 1.00 44.75 92 ASN A O 1
ATOM 731 N N . LYS A 1 93 ? -27.606 2.022 31.447 1.00 46.84 93 LYS A N 1
ATOM 732 C CA . LYS A 1 93 ? -28.377 3.274 31.436 1.00 46.84 93 LYS A CA 1
ATOM 733 C C . LYS A 1 93 ? -29.019 3.433 30.061 1.00 46.84 93 LYS A C 1
ATOM 735 O O . LYS A 1 93 ? -28.339 3.434 29.040 1.00 46.84 93 LYS A O 1
ATOM 740 N N . ASN A 1 94 ? -30.344 3.566 30.046 1.00 41.28 94 ASN A N 1
ATOM 741 C CA . ASN A 1 94 ? -31.162 3.833 28.862 1.00 41.28 94 ASN A CA 1
ATOM 742 C C . ASN A 1 94 ? -30.788 5.198 28.245 1.00 41.28 94 ASN A C 1
ATOM 744 O O . ASN A 1 94 ? -31.402 6.218 28.556 1.00 41.28 94 ASN A O 1
ATOM 748 N N . ILE A 1 95 ? -29.771 5.243 27.383 1.00 52.03 95 ILE A N 1
ATOM 749 C CA . ILE A 1 95 ? -29.363 6.469 26.686 1.00 52.03 95 ILE A CA 1
ATOM 750 C C . ILE A 1 95 ? -30.204 6.605 25.406 1.00 52.03 95 ILE A C 1
ATOM 752 O O . ILE A 1 95 ? -29.980 5.913 24.415 1.00 52.03 95 ILE A O 1
ATOM 756 N N . LYS A 1 96 ? -31.195 7.508 25.424 1.00 39.50 96 LYS A N 1
ATOM 757 C CA . LYS A 1 96 ? -31.972 7.901 24.236 1.00 39.50 96 LYS A CA 1
ATOM 758 C C . LYS A 1 96 ? -31.127 8.819 23.350 1.00 39.50 96 LYS A C 1
ATOM 760 O O . LYS A 1 96 ? -30.890 9.971 23.702 1.00 39.50 96 LYS A O 1
ATOM 765 N N . ILE A 1 97 ? -30.710 8.326 22.187 1.00 47.38 97 ILE A N 1
ATOM 766 C CA . ILE A 1 97 ? -29.988 9.116 21.183 1.00 47.38 97 ILE A CA 1
ATOM 767 C C . ILE A 1 97 ? -31.025 9.835 20.310 1.00 47.38 97 ILE A C 1
ATOM 769 O O . ILE A 1 97 ? -31.745 9.194 19.546 1.00 47.38 97 ILE A O 1
ATOM 773 N N . LYS A 1 98 ? -31.137 11.162 20.439 1.00 37.84 98 LYS A N 1
ATOM 774 C CA . LYS A 1 98 ? -31.928 11.993 19.518 1.00 37.84 98 LYS A CA 1
ATOM 775 C C . LYS A 1 98 ? -31.009 12.564 18.444 1.00 37.84 98 LYS A C 1
ATOM 777 O O . LYS A 1 98 ? -30.162 13.404 18.733 1.00 37.84 98 LYS A O 1
ATOM 782 N N . PHE A 1 99 ? -31.209 12.116 17.212 1.00 38.38 99 PHE A N 1
ATOM 783 C CA . PHE A 1 99 ? -30.591 12.698 16.028 1.00 38.38 99 PHE A CA 1
ATOM 784 C C . PHE A 1 99 ? -31.429 13.901 15.587 1.00 38.38 99 PHE A C 1
ATOM 786 O O . PHE A 1 99 ? -32.619 13.754 15.322 1.00 38.38 99 PHE A O 1
ATOM 793 N N . ASN A 1 100 ? -30.826 15.089 15.557 1.00 31.02 100 ASN A N 1
ATOM 794 C CA . ASN A 1 100 ? -31.406 16.266 14.919 1.00 31.02 100 ASN A CA 1
ATOM 795 C C . ASN A 1 100 ? -30.440 16.735 13.827 1.00 31.02 100 ASN A C 1
ATOM 797 O O . ASN A 1 100 ? -29.226 16.754 14.045 1.00 31.02 100 ASN A O 1
ATOM 801 N N . GLU A 1 101 ? -30.990 17.078 12.665 1.00 43.12 101 GLU A N 1
ATOM 802 C CA . GLU A 1 101 ? -30.352 17.075 11.342 1.00 43.12 101 GLU A CA 1
ATOM 803 C C . GLU A 1 101 ? -29.135 18.003 11.191 1.00 43.12 101 GLU A C 1
ATOM 805 O O . GLU A 1 101 ? -28.453 17.931 10.181 1.00 43.12 101 GLU A O 1
ATOM 810 N N . ASN A 1 102 ? -28.786 18.808 12.203 1.00 38.75 102 ASN A N 1
ATOM 811 C CA . ASN A 1 102 ? -27.601 19.673 12.174 1.00 38.75 102 ASN A CA 1
ATOM 812 C C . ASN A 1 102 ? -26.757 19.698 13.465 1.00 38.75 102 ASN A C 1
ATOM 814 O O . ASN A 1 102 ? -25.862 20.535 13.600 1.00 38.75 102 ASN A O 1
ATOM 818 N N . LYS A 1 103 ? -26.998 18.801 14.433 1.00 37.34 103 LYS A N 1
ATOM 819 C CA . LYS A 1 103 ? -26.127 18.650 15.615 1.00 37.34 103 LYS A CA 1
ATOM 820 C C . LYS A 1 103 ? -26.390 17.328 16.329 1.00 37.34 103 LYS A C 1
ATOM 822 O O . LYS A 1 103 ? -27.487 17.083 16.822 1.00 37.34 103 LYS A O 1
ATOM 827 N N . VAL A 1 104 ? -25.347 16.511 16.456 1.00 42.19 104 VAL A N 1
ATOM 828 C CA . VAL A 1 104 ? -25.353 15.345 17.344 1.00 42.19 104 VAL A CA 1
ATOM 829 C C . VAL A 1 104 ? -24.974 15.827 18.747 1.00 42.19 104 VAL A C 1
ATOM 831 O O . VAL A 1 104 ? -23.798 16.025 19.051 1.00 42.19 104 VAL A O 1
ATOM 834 N N . THR A 1 105 ? -25.968 16.091 19.593 1.00 37.53 105 THR A N 1
ATOM 835 C CA . THR A 1 105 ? -25.764 16.475 20.998 1.00 37.53 105 THR A CA 1
ATOM 836 C C . THR A 1 105 ? -25.849 15.242 21.894 1.00 37.53 105 THR A C 1
ATOM 838 O O . THR A 1 105 ? -26.926 14.700 22.133 1.00 37.53 105 THR A O 1
ATOM 841 N N . PHE A 1 106 ? -24.696 14.803 22.402 1.00 46.03 106 PHE A N 1
ATOM 842 C CA . PHE A 1 106 ? -24.595 13.785 23.445 1.00 46.03 106 PHE A CA 1
ATOM 843 C C . PHE A 1 106 ? -24.826 14.444 24.812 1.00 46.03 106 PHE A C 1
ATOM 845 O O . PHE A 1 106 ? -24.060 15.318 25.213 1.00 46.03 106 PHE A O 1
ATOM 852 N N . TYR A 1 107 ? -25.878 14.040 25.529 1.00 37.78 107 TYR A N 1
ATOM 853 C CA . TYR A 1 107 ? -26.036 14.369 26.946 1.00 37.78 107 TYR A CA 1
ATOM 854 C C . TYR A 1 107 ? -25.231 13.361 27.768 1.00 37.78 107 TYR A C 1
ATOM 856 O O . TYR A 1 107 ? -25.692 12.247 28.004 1.00 37.78 107 TYR A O 1
ATOM 864 N N . SER A 1 108 ? -24.035 13.744 28.209 1.00 36.75 108 SER A N 1
ATOM 865 C CA . SER A 1 108 ? -23.454 13.183 29.426 1.00 36.75 108 SER A CA 1
ATOM 866 C C . SER A 1 108 ? -22.501 14.195 30.046 1.00 36.75 108 SER A C 1
ATOM 868 O O . SER A 1 108 ? -21.488 14.575 29.467 1.00 36.75 108 SER A O 1
ATOM 870 N N . GLU A 1 109 ? -22.854 14.608 31.251 1.00 43.62 109 GLU A N 1
ATOM 871 C CA . GLU A 1 109 ? -22.087 15.442 32.164 1.00 43.62 109 GLU A CA 1
ATOM 872 C C . GLU A 1 109 ? -20.907 14.647 32.735 1.00 43.62 109 GLU A C 1
ATOM 874 O O . GLU A 1 109 ? -20.941 14.229 33.878 1.00 43.62 109 GLU A O 1
ATOM 879 N N . TYR A 1 110 ? -19.878 14.376 31.933 1.00 39.78 110 TYR A N 1
ATOM 880 C CA . TYR A 1 110 ? -18.554 14.014 32.447 1.00 39.78 110 TYR A CA 1
ATOM 881 C C . TYR A 1 110 ? -17.492 14.593 31.509 1.00 39.78 110 TYR A C 1
ATOM 883 O O . TYR A 1 110 ? -17.636 14.574 30.289 1.00 39.78 110 TYR A O 1
ATOM 891 N N . ASN A 1 111 ? -16.415 15.116 32.086 1.00 38.53 111 ASN A N 1
ATOM 892 C CA . ASN A 1 111 ? -15.291 15.809 31.440 1.00 38.53 111 ASN A CA 1
ATOM 893 C C . ASN A 1 111 ? -14.467 14.919 30.462 1.00 38.53 111 ASN A C 1
ATOM 895 O O . ASN A 1 111 ? -13.388 15.291 30.018 1.00 38.53 111 ASN A O 1
ATOM 899 N N . GLU A 1 112 ? -14.973 13.730 30.123 1.00 45.19 112 GLU A N 1
ATOM 900 C CA . GLU A 1 112 ? -14.276 12.630 29.442 1.00 45.19 112 GLU A CA 1
ATOM 901 C C . GLU A 1 112 ? -14.701 12.464 27.964 1.00 45.19 112 GLU A C 1
ATOM 903 O O . GLU A 1 112 ? -14.102 11.696 27.220 1.00 45.19 112 GLU A O 1
ATOM 908 N N . TYR A 1 113 ? -15.701 13.227 27.495 1.00 45.31 113 TYR A N 1
ATOM 909 C CA . TYR A 1 113 ? -16.203 13.187 26.106 1.00 45.31 113 TYR A CA 1
ATOM 910 C C . TYR A 1 113 ? -15.615 14.273 25.187 1.00 45.31 113 TYR A C 1
ATOM 912 O O . TYR A 1 113 ? -15.957 14.333 24.001 1.00 45.31 113 TYR A O 1
ATOM 920 N N . ALA A 1 114 ? -14.731 15.134 25.702 1.00 46.91 114 ALA A N 1
ATOM 921 C CA . ALA A 1 114 ?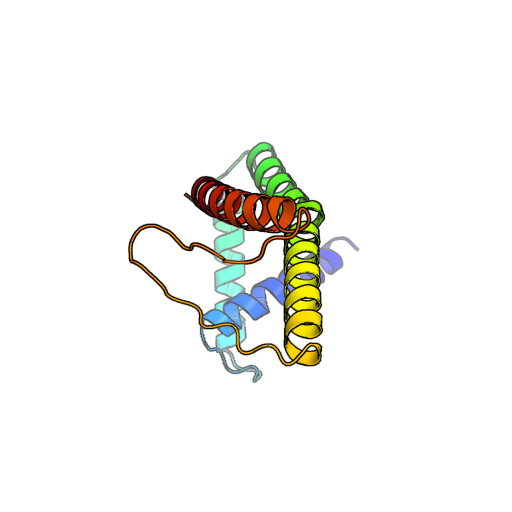 -14.015 16.126 24.894 1.00 46.91 114 ALA A CA 1
ATOM 922 C C . ALA A 1 114 ? -13.151 15.443 23.818 1.00 46.91 114 ALA A C 1
ATOM 924 O O . ALA A 1 114 ? -13.198 15.820 22.647 1.00 46.91 114 ALA A O 1
ATOM 925 N N . THR A 1 115 ? -12.486 14.353 24.201 1.00 48.88 115 THR A N 1
ATOM 926 C CA . THR A 1 115 ? -11.710 13.472 23.323 1.00 48.88 115 THR A CA 1
ATOM 927 C C . THR A 1 115 ? -12.583 12.798 22.271 1.00 48.88 115 THR A C 1
ATOM 929 O O . THR A 1 115 ? -12.202 12.762 21.111 1.00 48.88 115 THR A O 1
ATOM 932 N N . LEU A 1 116 ? -13.789 12.327 22.601 1.00 48.00 116 LEU A N 1
ATOM 933 C CA . LEU A 1 116 ? -14.704 11.753 21.600 1.00 48.00 116 LEU A CA 1
ATOM 934 C C . LEU A 1 116 ? -15.168 12.777 20.558 1.00 48.00 116 LEU A C 1
ATOM 936 O O . LEU A 1 116 ? -15.267 12.460 19.372 1.00 48.00 116 LEU A O 1
ATOM 940 N N . LYS A 1 117 ? -15.445 14.010 20.988 1.00 51.56 117 LYS A N 1
ATOM 941 C CA . LYS A 1 117 ? -15.834 15.097 20.086 1.00 51.56 117 LYS A CA 1
ATOM 942 C C . LYS A 1 117 ? -14.681 15.479 19.156 1.00 51.56 117 LYS A C 1
ATOM 944 O O . LYS A 1 117 ? -14.911 15.645 17.960 1.00 51.56 117 LYS A O 1
ATOM 949 N N . GLU A 1 118 ? -13.458 15.557 19.680 1.00 55.75 118 GLU A N 1
ATOM 950 C CA . GLU A 1 118 ? -12.247 15.733 18.872 1.00 55.75 118 GLU A CA 1
ATOM 951 C C . GLU A 1 118 ? -12.019 14.566 17.917 1.00 55.75 118 GLU A C 1
ATOM 953 O O . GLU A 1 118 ? -11.723 14.805 16.756 1.00 55.75 118 GLU A O 1
ATOM 958 N N . LEU A 1 119 ? -12.226 13.321 18.344 1.00 54.69 119 LEU A N 1
ATOM 959 C CA . LEU A 1 119 ? -12.048 12.137 17.504 1.00 54.69 119 LEU A CA 1
ATOM 960 C C . LEU A 1 119 ? -13.043 12.075 16.346 1.00 54.69 119 LEU A C 1
ATOM 962 O O . LEU A 1 119 ? -12.664 11.713 15.237 1.00 54.69 119 LEU A O 1
ATOM 966 N N . ILE A 1 120 ? -14.300 12.463 16.567 1.00 59.78 120 ILE A N 1
ATOM 967 C CA . ILE A 1 120 ? -15.306 12.545 15.499 1.00 59.78 120 ILE A CA 1
ATOM 968 C C . ILE A 1 120 ? -14.976 13.698 14.541 1.00 59.78 120 ILE A C 1
ATOM 970 O O . ILE A 1 120 ? -15.077 13.530 13.325 1.00 59.78 120 ILE A O 1
ATOM 974 N N . LEU A 1 121 ? -14.529 14.844 15.065 1.00 60.16 121 LEU A N 1
ATOM 975 C CA . LEU A 1 121 ? -14.108 15.987 14.252 1.00 60.16 121 LEU A CA 1
ATOM 976 C C . LEU A 1 121 ? -12.844 15.669 13.436 1.00 60.16 121 LEU A C 1
ATOM 978 O O . LEU A 1 121 ? -12.752 16.032 12.266 1.00 60.16 121 LEU A O 1
ATOM 982 N N . LEU A 1 122 ? -11.892 14.958 14.039 1.00 61.97 122 LEU A N 1
ATOM 983 C CA . LEU A 1 122 ? -10.645 14.529 13.422 1.00 61.97 122 LEU A CA 1
ATOM 984 C C . LEU A 1 122 ? -10.910 13.449 12.381 1.00 61.97 122 LEU A C 1
ATOM 986 O O . LEU A 1 122 ? -10.338 13.534 11.308 1.00 61.97 122 LEU A O 1
ATOM 990 N N . ASN A 1 123 ? -11.840 12.520 12.626 1.00 57.88 123 ASN A N 1
ATOM 991 C CA . ASN A 1 123 ? -12.282 11.537 11.637 1.00 57.88 123 ASN A CA 1
ATOM 992 C C . ASN A 1 123 ? -12.968 12.212 10.436 1.00 57.88 123 ASN A C 1
ATOM 994 O O . ASN A 1 123 ? -12.629 11.915 9.297 1.00 57.88 123 ASN A O 1
ATOM 998 N N . TYR A 1 124 ? -13.851 13.192 10.658 1.00 63.66 124 TYR A N 1
ATOM 999 C CA . TYR A 1 124 ? -14.454 13.974 9.568 1.00 63.66 124 TYR A CA 1
ATOM 1000 C C . TYR A 1 124 ? -13.398 14.754 8.765 1.00 63.66 124 TYR A C 1
ATOM 1002 O O . TYR A 1 124 ? -13.421 14.760 7.534 1.00 63.66 124 TYR A O 1
ATOM 1010 N N . LYS A 1 125 ? -12.420 15.359 9.452 1.00 62.31 125 LYS A N 1
ATOM 1011 C CA . LYS A 1 125 ? -11.314 16.099 8.828 1.00 62.31 125 LYS A CA 1
ATOM 1012 C C . LYS A 1 125 ? -10.341 15.175 8.083 1.00 62.31 125 LYS A C 1
ATOM 1014 O O . LYS A 1 125 ? -9.872 15.546 7.011 1.00 62.31 125 LYS A O 1
ATOM 1019 N N . LEU A 1 126 ? -10.090 13.968 8.600 1.00 57.78 126 LEU A N 1
ATOM 1020 C CA . LEU A 1 126 ? -9.288 12.932 7.943 1.00 57.78 126 LEU A CA 1
ATOM 1021 C C . LEU A 1 126 ? -9.986 12.400 6.694 1.00 57.78 126 LEU A C 1
ATOM 1023 O O . LEU A 1 126 ? -9.327 12.207 5.684 1.00 57.78 126 LEU A O 1
ATOM 1027 N N . ASN A 1 127 ? -11.302 12.189 6.745 1.00 53.38 127 ASN A N 1
ATOM 1028 C CA . ASN A 1 127 ? -12.071 11.698 5.602 1.00 53.38 127 ASN A CA 1
ATOM 1029 C C . ASN A 1 127 ? -12.070 12.722 4.453 1.00 53.38 127 ASN A C 1
ATOM 1031 O O . ASN A 1 127 ? -11.900 12.362 3.293 1.00 53.38 127 ASN A O 1
ATOM 1035 N N . ASN A 1 128 ? -12.146 14.015 4.786 1.00 50.56 128 ASN A N 1
ATOM 1036 C CA . ASN A 1 128 ? -12.000 15.100 3.813 1.00 50.56 128 ASN A CA 1
ATOM 1037 C C . ASN A 1 128 ? -10.567 15.209 3.250 1.00 50.56 128 ASN A C 1
ATOM 1039 O O . ASN A 1 128 ? -10.381 15.565 2.092 1.00 50.56 128 ASN A O 1
ATOM 1043 N N . PHE A 1 129 ? -9.550 14.887 4.054 1.00 51.25 129 PHE A N 1
ATOM 1044 C CA . PHE A 1 129 ? -8.152 14.845 3.612 1.00 51.25 129 PHE A CA 1
ATOM 1045 C C . PHE A 1 129 ? -7.852 13.623 2.726 1.00 51.25 129 PHE A C 1
ATOM 1047 O O . PHE A 1 129 ? -7.159 13.743 1.722 1.00 51.25 129 PHE A O 1
ATOM 1054 N N . LEU A 1 130 ? -8.429 12.461 3.044 1.00 48.88 130 LEU A N 1
ATOM 1055 C CA . LEU A 1 130 ? -8.384 11.253 2.216 1.00 48.88 130 LEU A CA 1
ATOM 1056 C C . LEU A 1 130 ? -9.077 11.460 0.863 1.00 48.88 130 LEU A C 1
ATOM 1058 O O . LEU A 1 130 ? -8.574 10.981 -0.148 1.00 48.88 130 LEU A O 1
ATOM 1062 N N . PHE A 1 131 ? -10.172 12.224 0.822 1.00 45.53 131 PHE A N 1
ATOM 1063 C CA . PHE A 1 131 ? -10.819 12.629 -0.429 1.00 45.53 131 PHE A CA 1
ATOM 1064 C C . PHE A 1 131 ? -9.913 13.520 -1.301 1.00 45.53 131 PHE A C 1
ATOM 1066 O O . PHE A 1 131 ? -9.934 13.404 -2.520 1.00 45.53 131 PHE A O 1
ATOM 1073 N N . PHE A 1 132 ? -9.067 14.355 -0.687 1.00 40.62 132 PHE A N 1
ATOM 1074 C CA . PHE A 1 132 ? -8.111 15.223 -1.388 1.00 40.62 132 PHE A CA 1
ATOM 1075 C C . PHE A 1 132 ? -6.847 14.489 -1.874 1.00 40.62 132 PHE A C 1
ATOM 1077 O O . PHE A 1 132 ? -6.163 14.966 -2.767 1.00 40.62 132 PHE A O 1
ATOM 1084 N N . LEU A 1 133 ? -6.518 13.334 -1.288 1.00 36.69 133 LEU A N 1
ATOM 1085 C CA . LEU A 1 133 ? -5.367 12.506 -1.682 1.00 36.69 133 LEU A CA 1
ATOM 1086 C C . LEU A 1 133 ? -5.692 11.506 -2.804 1.00 36.69 133 LEU A C 1
ATOM 1088 O O . LEU A 1 133 ? -4.779 10.931 -3.393 1.00 36.69 133 LEU A O 1
ATOM 1092 N N . VAL A 1 134 ? -6.980 11.272 -3.067 1.00 37.81 134 VAL A N 1
ATOM 1093 C CA . VAL A 1 134 ? -7.491 10.325 -4.075 1.00 37.81 134 VAL A CA 1
ATOM 1094 C C . VAL A 1 134 ? -8.122 11.049 -5.282 1.00 37.81 134 VAL A C 1
ATOM 1096 O O . VAL A 1 134 ? -8.500 10.392 -6.251 1.00 37.81 134 VAL A O 1
ATOM 1099 N N . SER A 1 135 ? -8.202 12.385 -5.256 1.00 32.12 135 SER A N 1
ATOM 1100 C CA . SER A 1 135 ? -8.702 13.232 -6.351 1.00 32.12 135 SER A CA 1
ATOM 1101 C C . SER A 1 135 ? -7.598 14.080 -6.968 1.00 32.12 135 SER A C 1
ATOM 1103 O O . SER A 1 135 ? -7.808 14.469 -8.138 1.00 32.12 135 SER A O 1
#

Organism: Meloidogyne enterolobii (NCBI:txid390850)

InterPro domains:
  IPR013057 Amino acid transporter, transmembrane domain [PF01490] (4-87)